Protein AF-A0A4R0NQI3-F1 (afdb_monomer_lite)

Organism: NCBI:txid2530453

Secondary structure (DSSP, 8-state):
-HHHHHHHHHHHHHHHHHHHHHHHHHHHHHHHH-S-HHHHHHHHHHHHHHHHHHTT-HHHHHHHHHHHHHHHHHHHHTT--

Radius of gyration: 13.69 Å; chains: 1; bounding box: 35×19×39 Å

Foldseek 3Di:
DVVLVVCLVVLLVVLVVLLVVLVVVLVVCCVPVNDDPLNVQSVVLNVLSVVCNVVVPPVSSVVSSVSSVVSVVVCVVVPPD

pLDDT: mean 76.95, std 10.67, range [46.91, 89.44]

Sequence (81 aa):
MKAFRLVQHWLIPFALISANAALIHLLYLLYFKGIHLHSLYIFLCLTGLMAGIVLKNKYLLLIGIAVYWIALITILSTGLR

Structure (mmCIF, N/CA/C/O backbone):
data_AF-A0A4R0NQI3-F1
#
_entry.id   AF-A0A4R0NQI3-F1
#
loop_
_atom_site.group_PDB
_atom_site.id
_atom_site.type_symbol
_atom_site.label_atom_id
_atom_site.label_alt_id
_atom_site.label_comp_id
_atom_site.label_asym_id
_atom_site.label_entity_id
_atom_site.label_seq_id
_atom_site.pdbx_PDB_ins_code
_atom_site.Cartn_x
_atom_site.Cartn_y
_atom_site.Cartn_z
_atom_site.occupancy
_atom_site.B_iso_or_equiv
_atom_site.auth_seq_id
_atom_site.auth_comp_id
_atom_site.auth_asym_id
_atom_site.auth_atom_id
_atom_site.pdbx_PDB_model_num
ATOM 1 N N . MET A 1 1 ? -18.205 6.059 23.341 1.00 47.56 1 MET A N 1
ATOM 2 C CA . MET A 1 1 ? -18.320 5.387 22.019 1.00 47.56 1 MET A CA 1
ATOM 3 C C . MET A 1 1 ? -18.514 6.325 20.810 1.00 47.56 1 MET A C 1
ATOM 5 O O . MET A 1 1 ? -18.366 5.855 19.691 1.00 47.56 1 MET A O 1
ATOM 9 N N . LYS A 1 2 ? -18.764 7.640 20.967 1.00 49.03 2 LYS A N 1
ATOM 10 C CA . LYS A 1 2 ? -18.911 8.569 19.818 1.00 49.03 2 LYS A CA 1
ATOM 11 C C . LYS A 1 2 ? -17.587 8.908 19.101 1.00 49.03 2 LYS A C 1
ATOM 13 O O . LYS A 1 2 ? -17.564 8.956 17.877 1.00 49.03 2 LYS A O 1
ATOM 18 N N . ALA A 1 3 ? -16.478 9.045 19.835 1.00 51.25 3 ALA A N 1
ATOM 19 C CA . ALA A 1 3 ? -15.164 9.383 19.265 1.00 51.25 3 ALA A CA 1
ATOM 20 C C . ALA A 1 3 ? -14.617 8.321 18.288 1.00 51.25 3 ALA A C 1
ATOM 22 O O . ALA A 1 3 ? -14.010 8.654 17.277 1.00 51.25 3 ALA A O 1
ATOM 23 N N . PHE A 1 4 ? -14.897 7.038 18.538 1.00 51.22 4 PHE A N 1
ATOM 24 C CA . PHE A 1 4 ? -14.466 5.934 17.670 1.00 51.22 4 PHE A CA 1
ATOM 25 C C . PHE A 1 4 ? -15.129 5.982 16.284 1.00 51.22 4 PHE A C 1
ATOM 27 O O . PHE A 1 4 ? -14.509 5.657 15.274 1.00 51.22 4 PHE A O 1
ATOM 34 N N . ARG A 1 5 ? -16.384 6.443 16.244 1.00 55.72 5 ARG A N 1
ATOM 35 C CA . ARG A 1 5 ? -17.175 6.600 15.020 1.00 55.72 5 ARG A CA 1
ATOM 36 C C . ARG A 1 5 ? -16.677 7.779 14.173 1.00 55.72 5 ARG A C 1
ATOM 38 O O . ARG A 1 5 ? -16.660 7.678 12.951 1.00 55.72 5 ARG A O 1
ATOM 45 N N . LEU A 1 6 ? -16.216 8.853 14.825 1.00 53.59 6 LEU A N 1
ATOM 46 C CA . LEU A 1 6 ? -15.594 10.017 14.177 1.00 53.59 6 LEU A CA 1
ATOM 47 C C . LEU A 1 6 ? -14.244 9.674 13.543 1.00 53.59 6 LEU A C 1
ATOM 49 O O . LEU A 1 6 ? -14.011 10.044 12.397 1.00 53.59 6 LEU A O 1
ATOM 53 N N . VAL A 1 7 ? -13.392 8.915 14.242 1.00 57.34 7 VAL A N 1
ATOM 54 C CA . VAL A 1 7 ? -12.102 8.478 13.683 1.00 57.34 7 VAL A CA 1
ATOM 55 C C . VAL A 1 7 ? -12.325 7.622 12.436 1.00 57.34 7 VAL A C 1
ATOM 57 O O . VAL A 1 7 ? -11.717 7.895 11.412 1.00 57.34 7 VAL A O 1
ATOM 60 N N . GLN A 1 8 ? -13.254 6.659 12.456 1.00 64.19 8 GLN A N 1
ATOM 61 C CA . GLN A 1 8 ? -13.588 5.866 11.263 1.00 64.19 8 GLN A CA 1
ATOM 62 C C . GLN A 1 8 ? -14.110 6.715 10.091 1.00 64.19 8 GLN A C 1
ATOM 64 O O . GLN A 1 8 ? -13.807 6.396 8.946 1.00 64.19 8 GLN A O 1
ATOM 69 N N . HIS A 1 9 ? -14.850 7.797 10.352 1.00 70.69 9 HIS A N 1
ATOM 70 C CA . HIS A 1 9 ? -15.383 8.669 9.297 1.00 70.69 9 HIS A CA 1
ATOM 71 C C . HIS A 1 9 ? -14.303 9.389 8.488 1.00 70.69 9 HIS A C 1
ATOM 73 O O . HIS A 1 9 ? -14.510 9.637 7.308 1.00 70.69 9 HIS A O 1
ATOM 79 N N . TRP A 1 10 ? -13.156 9.688 9.098 1.00 72.06 10 TRP A N 1
ATOM 80 C CA . TRP A 1 10 ? -12.022 10.313 8.414 1.00 72.06 10 TRP A CA 1
ATOM 81 C C . TRP A 1 10 ? -10.995 9.282 7.943 1.00 72.06 10 TRP A C 1
ATOM 83 O O . TRP A 1 10 ? -10.457 9.388 6.845 1.00 72.06 10 TRP A O 1
ATOM 93 N N . LEU A 1 11 ? -10.762 8.237 8.740 1.00 75.56 11 LEU A N 1
ATOM 94 C CA . LEU A 1 11 ? -9.742 7.229 8.465 1.00 75.56 11 LEU A CA 1
ATOM 95 C C . LEU A 1 11 ? -10.104 6.335 7.271 1.00 75.56 11 LEU A C 1
ATOM 97 O O . LEU A 1 11 ? -9.217 5.939 6.524 1.00 75.56 11 LEU A O 1
ATOM 101 N N . ILE A 1 12 ? -11.392 6.027 7.073 1.00 78.31 12 ILE A N 1
ATOM 102 C CA . ILE A 1 12 ? -11.848 5.204 5.942 1.00 78.31 12 ILE A CA 1
ATOM 103 C C . ILE A 1 12 ? -11.619 5.926 4.600 1.00 78.31 12 ILE A C 1
ATOM 105 O O . ILE A 1 12 ? -10.987 5.320 3.737 1.00 78.31 12 ILE A O 1
ATOM 109 N N . PRO A 1 13 ? -12.031 7.199 4.406 1.00 81.69 13 PRO A N 1
ATOM 110 C CA . PRO A 1 13 ? -11.687 7.958 3.202 1.00 81.69 13 PRO A CA 1
ATOM 111 C C . PRO A 1 13 ? -10.182 8.011 2.934 1.00 81.69 13 PRO A C 1
ATOM 113 O O . PRO A 1 1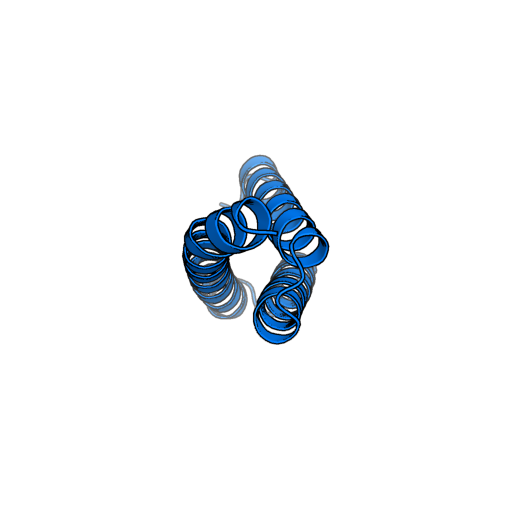3 ? -9.749 7.756 1.814 1.00 81.69 13 PRO A O 1
ATOM 116 N N . PHE A 1 14 ? -9.371 8.275 3.964 1.00 80.06 14 PHE A N 1
ATOM 117 C CA . PHE A 1 14 ? -7.912 8.306 3.828 1.00 80.06 14 P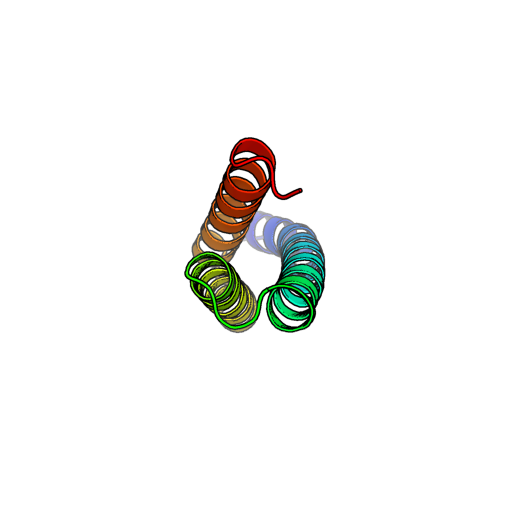HE A CA 1
ATOM 118 C C . PHE A 1 14 ? -7.326 6.950 3.421 1.00 80.06 14 PHE A C 1
ATOM 120 O O . PHE A 1 14 ? -6.435 6.888 2.570 1.00 80.06 14 PHE A O 1
ATOM 127 N N . ALA A 1 15 ? -7.834 5.860 3.992 1.00 79.81 15 ALA A N 1
ATOM 128 C CA . ALA A 1 15 ? -7.425 4.513 3.625 1.00 79.81 15 ALA A CA 1
ATOM 129 C C . ALA A 1 15 ? -7.848 4.149 2.196 1.00 79.81 15 ALA A C 1
ATOM 131 O O . ALA A 1 15 ? -7.075 3.511 1.491 1.00 79.81 15 ALA A O 1
ATOM 132 N N . LEU A 1 16 ? -9.023 4.598 1.745 1.00 83.12 16 LEU A N 1
ATOM 133 C CA . LEU A 1 16 ? -9.481 4.435 0.363 1.00 83.12 16 LEU A CA 1
ATOM 134 C C . LEU A 1 16 ? -8.599 5.203 -0.627 1.00 83.12 16 LEU A C 1
ATOM 136 O O . LEU A 1 16 ? -8.202 4.643 -1.644 1.00 83.12 16 LEU A O 1
ATOM 140 N N . ILE A 1 17 ? -8.244 6.453 -0.318 1.00 86.25 17 ILE A N 1
ATOM 141 C CA . ILE A 1 17 ? -7.318 7.247 -1.141 1.00 86.25 17 ILE A CA 1
ATOM 142 C C . ILE A 1 17 ? -5.953 6.556 -1.212 1.00 86.25 17 ILE A C 1
ATOM 144 O O . ILE A 1 17 ? -5.402 6.383 -2.298 1.00 86.25 17 ILE A O 1
ATOM 148 N N . SER A 1 18 ? -5.434 6.108 -0.066 1.00 83.69 18 SER A N 1
ATOM 149 C CA . SER A 1 18 ? -4.150 5.399 0.009 1.00 83.69 18 SER A CA 1
ATOM 150 C C . SER A 1 18 ? -4.187 4.083 -0.771 1.00 83.69 18 SER A C 1
ATOM 152 O O . SER A 1 18 ? -3.245 3.777 -1.494 1.00 83.69 18 SER A O 1
ATOM 154 N N . ALA A 1 19 ? -5.287 3.331 -0.688 1.00 84.62 19 ALA A N 1
ATOM 155 C CA . ALA A 1 19 ? -5.466 2.092 -1.433 1.00 84.62 19 ALA A CA 1
ATOM 156 C C . ALA A 1 19 ? -5.573 2.329 -2.946 1.00 84.62 19 ALA A C 1
ATOM 158 O O . ALA A 1 19 ? -4.961 1.591 -3.711 1.00 84.62 19 ALA A O 1
ATOM 159 N N . ASN A 1 20 ? -6.278 3.373 -3.390 1.00 89.44 20 ASN A N 1
ATOM 160 C CA . ASN A 1 20 ? -6.321 3.745 -4.807 1.00 89.44 20 ASN A CA 1
ATOM 161 C C . ASN A 1 20 ? -4.937 4.141 -5.330 1.00 89.44 20 ASN A C 1
ATOM 163 O O . ASN A 1 20 ? -4.529 3.682 -6.395 1.00 89.44 20 ASN A O 1
ATOM 167 N N . ALA A 1 21 ? -4.190 4.948 -4.573 1.00 85.31 21 ALA A N 1
ATOM 168 C CA . ALA A 1 21 ? -2.824 5.313 -4.937 1.00 85.31 21 ALA A CA 1
ATOM 169 C C . ALA A 1 21 ? -1.918 4.074 -5.019 1.00 85.31 21 ALA A C 1
ATOM 171 O O . ALA A 1 21 ? -1.196 3.905 -5.999 1.00 85.31 21 ALA A O 1
ATOM 172 N N . ALA A 1 22 ? -2.015 3.175 -4.036 1.00 85.44 22 ALA A N 1
ATOM 173 C CA . ALA A 1 22 ? -1.284 1.915 -4.014 1.00 85.44 22 ALA A CA 1
ATOM 174 C C . ALA A 1 22 ? -1.646 1.010 -5.203 1.00 85.44 22 ALA A C 1
ATOM 176 O O . ALA A 1 22 ? -0.759 0.385 -5.780 1.00 85.44 22 ALA A O 1
ATOM 177 N N . LEU A 1 23 ? -2.916 0.981 -5.621 1.00 86.69 23 LEU A N 1
ATOM 178 C CA . LEU A 1 23 ? -3.371 0.205 -6.776 1.00 86.69 23 LEU A CA 1
ATOM 179 C C . LEU A 1 23 ? -2.768 0.738 -8.078 1.00 86.69 23 LEU A C 1
ATOM 181 O O . LEU A 1 23 ? -2.246 -0.037 -8.875 1.00 86.69 23 LEU A O 1
ATOM 185 N N . ILE A 1 24 ? -2.800 2.058 -8.276 1.00 88.38 24 ILE A N 1
ATOM 186 C CA . ILE A 1 24 ? -2.191 2.707 -9.444 1.00 88.38 24 ILE A CA 1
ATOM 187 C C . ILE A 1 24 ? -0.686 2.425 -9.472 1.00 88.38 24 ILE A C 1
ATOM 189 O O . ILE A 1 24 ? -0.146 2.059 -10.514 1.00 88.38 24 ILE A O 1
ATOM 193 N N . HIS A 1 25 ? -0.016 2.526 -8.322 1.00 84.94 25 HIS A N 1
ATOM 194 C CA . HIS A 1 25 ? 1.408 2.219 -8.203 1.00 84.94 25 HIS A CA 1
ATOM 195 C C . HIS A 1 25 ? 1.721 0.760 -8.539 1.00 84.94 25 HIS A C 1
ATOM 197 O O . HIS A 1 25 ? 2.695 0.481 -9.236 1.00 84.94 25 HIS A O 1
ATOM 203 N N . LEU A 1 26 ? 0.889 -0.168 -8.061 1.00 85.94 26 LEU A N 1
ATOM 204 C CA . LEU A 1 26 ? 1.021 -1.588 -8.348 1.00 85.94 26 LEU A CA 1
ATOM 205 C C . LEU A 1 26 ? 0.889 -1.853 -9.852 1.00 85.94 26 LEU A C 1
ATOM 207 O O . LEU A 1 26 ? 1.746 -2.523 -10.421 1.00 85.94 26 LEU A O 1
ATOM 211 N N . LEU A 1 27 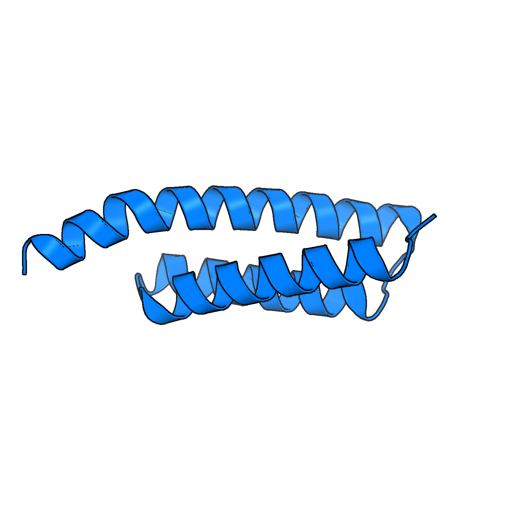? -0.134 -1.284 -10.498 1.00 87.19 27 LEU A N 1
ATOM 212 C CA . LEU A 1 27 ? -0.347 -1.400 -11.943 1.00 87.19 27 LEU A CA 1
ATOM 213 C C . LEU A 1 27 ? 0.818 -0.806 -12.741 1.00 87.19 27 LEU A C 1
ATOM 215 O O . LEU A 1 27 ? 1.271 -1.425 -13.699 1.00 87.19 27 LEU A O 1
ATOM 219 N N . TYR A 1 28 ? 1.341 0.348 -12.322 1.00 85.81 28 TYR A N 1
ATOM 220 C CA . TYR A 1 28 ? 2.509 0.967 -12.947 1.00 85.81 28 TYR A CA 1
ATOM 221 C C . TYR A 1 28 ? 3.749 0.066 -12.855 1.00 85.81 28 TYR A C 1
ATOM 223 O O . TYR A 1 28 ? 4.408 -0.188 -13.862 1.00 85.81 28 TYR A O 1
ATOM 231 N N . LEU A 1 29 ? 4.047 -0.463 -11.664 1.00 83.25 29 LEU A N 1
ATOM 232 C CA . LEU A 1 29 ? 5.174 -1.376 -11.452 1.00 83.25 29 LEU A CA 1
ATOM 233 C C . LEU A 1 29 ? 5.029 -2.661 -12.270 1.00 83.25 29 LEU A C 1
ATOM 235 O O . LEU A 1 29 ? 5.992 -3.069 -12.912 1.00 83.25 29 LEU A O 1
ATOM 239 N N . LEU A 1 30 ? 3.835 -3.258 -12.298 1.00 84.81 30 LEU A N 1
ATOM 240 C CA . LEU A 1 30 ? 3.557 -4.452 -13.097 1.00 84.81 30 LEU A CA 1
ATOM 241 C C . LEU A 1 30 ? 3.708 -4.196 -14.598 1.00 84.81 30 LEU A C 1
ATOM 243 O O . LEU A 1 30 ? 4.275 -5.035 -15.292 1.00 84.81 30 LEU A O 1
ATOM 247 N N . TYR A 1 31 ? 3.234 -3.051 -15.092 1.00 84.00 31 TYR A N 1
ATOM 248 C CA . TYR A 1 31 ? 3.291 -2.721 -16.514 1.00 84.00 31 TYR A CA 1
ATOM 249 C C . TYR A 1 31 ? 4.718 -2.415 -16.989 1.00 84.00 31 TYR A C 1
ATOM 251 O O . TYR A 1 31 ? 5.131 -2.902 -18.037 1.00 84.00 31 TYR A O 1
ATOM 259 N N . PHE A 1 32 ? 5.487 -1.631 -16.224 1.00 82.00 32 PHE A N 1
ATOM 260 C CA . PHE A 1 32 ? 6.814 -1.168 -16.652 1.00 82.00 32 PHE A CA 1
ATOM 261 C C . PHE A 1 32 ? 7.980 -2.040 -16.181 1.00 82.00 32 PHE A C 1
ATOM 263 O O . PHE A 1 32 ? 8.991 -2.120 -16.873 1.00 82.00 32 PHE A O 1
ATOM 270 N N . LYS A 1 33 ? 7.884 -2.663 -15.001 1.00 75.44 33 LYS A N 1
ATOM 271 C CA . LYS A 1 33 ? 8.985 -3.431 -14.387 1.00 75.44 33 LYS A CA 1
ATOM 272 C C . LYS A 1 33 ? 8.650 -4.908 -14.159 1.00 75.44 33 LYS A C 1
ATOM 274 O O . LYS A 1 33 ? 9.515 -5.656 -13.708 1.00 75.44 33 LYS A O 1
ATOM 279 N N . GLY A 1 34 ? 7.434 -5.344 -14.493 1.00 76.44 34 GLY A N 1
ATOM 280 C CA . GLY A 1 34 ? 6.984 -6.712 -14.260 1.00 76.44 34 GLY A CA 1
ATOM 281 C C . GLY A 1 34 ? 6.844 -7.044 -12.771 1.00 76.44 34 GLY A C 1
ATOM 282 O O . GLY A 1 34 ? 6.697 -6.167 -11.916 1.00 76.44 34 GLY A O 1
ATOM 283 N N . ILE A 1 35 ? 6.867 -8.338 -12.446 1.00 79.00 35 ILE A N 1
ATOM 284 C CA . ILE A 1 35 ? 6.727 -8.811 -11.064 1.00 79.00 35 ILE A CA 1
ATOM 285 C C . ILE A 1 35 ? 8.066 -8.643 -10.341 1.00 79.00 35 ILE A C 1
ATOM 287 O O . ILE A 1 35 ? 9.013 -9.390 -10.570 1.00 79.00 35 ILE A O 1
ATOM 291 N N . HIS A 1 36 ? 8.124 -7.669 -9.436 1.00 76.12 36 HIS A N 1
ATOM 292 C CA . HIS A 1 36 ? 9.290 -7.374 -8.601 1.00 76.12 36 HIS A CA 1
ATOM 293 C C . HIS A 1 36 ? 8.932 -7.453 -7.112 1.00 76.12 36 HIS A C 1
ATOM 295 O O . HIS A 1 36 ? 7.774 -7.273 -6.734 1.00 76.12 36 HIS A O 1
ATOM 301 N N . LEU A 1 37 ? 9.920 -7.625 -6.230 1.00 79.00 37 LEU A N 1
ATOM 302 C CA . LEU A 1 37 ? 9.704 -7.639 -4.771 1.00 79.00 37 LEU A CA 1
ATOM 303 C C . LEU A 1 37 ? 8.878 -6.434 -4.274 1.00 79.00 37 LEU A C 1
ATOM 305 O O . LEU A 1 37 ? 7.986 -6.595 -3.448 1.00 79.00 37 LEU A O 1
ATOM 309 N N . HIS A 1 38 ? 9.090 -5.241 -4.838 1.00 75.69 38 HIS A N 1
ATOM 310 C CA . HIS A 1 38 ? 8.293 -4.048 -4.519 1.00 75.69 38 HIS A CA 1
ATOM 311 C C . HIS A 1 38 ? 6.813 -4.171 -4.903 1.00 75.69 38 HIS A C 1
ATOM 313 O O . HIS A 1 38 ? 5.956 -3.751 -4.130 1.00 75.69 38 HIS A O 1
ATOM 319 N N . SER A 1 39 ? 6.491 -4.802 -6.034 1.00 79.38 39 SER A N 1
ATOM 320 C CA . SER A 1 39 ? 5.094 -5.060 -6.412 1.00 79.38 39 SER A CA 1
ATOM 321 C C . SER A 1 39 ? 4.392 -5.988 -5.410 1.00 79.38 39 SER A C 1
ATOM 323 O O . SER A 1 39 ? 3.245 -5.738 -5.044 1.00 79.38 39 SER A O 1
ATOM 325 N N . LEU A 1 40 ? 5.103 -6.980 -4.859 1.00 80.75 40 LEU A N 1
ATOM 326 C CA . LEU A 1 40 ? 4.564 -7.857 -3.814 1.00 80.75 40 LEU A CA 1
ATOM 327 C C . LEU A 1 40 ? 4.303 -7.105 -2.503 1.00 80.75 40 LEU A C 1
ATOM 329 O O . LEU A 1 40 ? 3.259 -7.308 -1.884 1.00 80.75 40 LEU A O 1
ATOM 333 N N . TYR A 1 41 ? 5.202 -6.201 -2.095 1.00 81.38 41 TYR A N 1
ATOM 334 C CA . TYR A 1 41 ? 4.999 -5.376 -0.898 1.00 81.38 41 TYR A CA 1
ATOM 335 C C . TYR A 1 41 ? 3.792 -4.444 -1.028 1.00 81.38 41 TYR A C 1
ATOM 337 O O . TYR A 1 41 ? 2.989 -4.347 -0.099 1.00 81.38 41 TYR A O 1
ATOM 345 N N . ILE A 1 42 ? 3.630 -3.791 -2.183 1.00 83.50 42 ILE A N 1
ATOM 346 C CA . ILE A 1 42 ? 2.477 -2.919 -2.435 1.00 83.50 42 ILE A CA 1
ATOM 347 C C . ILE A 1 42 ? 1.185 -3.739 -2.460 1.00 83.50 42 ILE A C 1
ATOM 349 O O . ILE A 1 42 ? 0.191 -3.318 -1.874 1.00 83.50 42 ILE A O 1
ATOM 353 N N . PHE A 1 43 ? 1.199 -4.932 -3.058 1.00 83.81 43 PHE A N 1
ATOM 354 C CA . PHE A 1 43 ? 0.049 -5.835 -3.053 1.00 83.81 43 PHE A CA 1
ATOM 355 C C . PHE A 1 43 ? -0.348 -6.269 -1.630 1.00 83.81 43 PHE A C 1
ATOM 357 O O . PHE A 1 43 ? -1.513 -6.155 -1.246 1.00 83.81 43 PHE A O 1
ATOM 364 N N . LEU A 1 44 ? 0.618 -6.689 -0.806 1.00 84.38 44 LEU A N 1
ATOM 365 C CA . LEU A 1 44 ? 0.394 -7.016 0.609 1.00 84.38 44 LEU A CA 1
ATOM 366 C C . LEU A 1 44 ? -0.186 -5.826 1.383 1.00 84.38 44 LEU A C 1
ATOM 368 O O . LEU A 1 44 ? -1.144 -5.980 2.139 1.00 84.38 44 LEU A O 1
ATOM 372 N N . CYS A 1 45 ? 0.332 -4.624 1.143 1.00 86.00 45 CYS A N 1
ATOM 373 C CA . CYS A 1 45 ? -0.191 -3.403 1.742 1.00 86.00 45 CYS A CA 1
ATOM 374 C C . CYS A 1 45 ? -1.648 -3.126 1.325 1.00 86.00 45 CYS A C 1
ATOM 376 O O . CYS A 1 45 ? -2.489 -2.805 2.168 1.00 86.00 45 CYS A O 1
ATOM 378 N N . LEU A 1 46 ? -1.971 -3.329 0.046 1.00 86.50 46 LEU A N 1
ATOM 379 C CA . LEU A 1 46 ? -3.309 -3.129 -0.507 1.00 86.50 46 LEU A CA 1
ATOM 380 C C . LEU A 1 46 ? -4.336 -4.084 0.110 1.00 86.50 46 LEU A C 1
ATOM 382 O O . LEU A 1 46 ? -5.418 -3.662 0.520 1.00 86.50 46 LEU A O 1
ATOM 386 N N . THR A 1 47 ? -3.977 -5.364 0.227 1.00 84.62 47 THR A N 1
ATOM 387 C CA . THR A 1 47 ? -4.832 -6.372 0.872 1.00 84.62 47 THR A CA 1
ATOM 388 C C . THR A 1 47 ? -5.038 -6.068 2.358 1.00 84.62 47 THR A C 1
ATOM 390 O O . THR A 1 47 ? -6.160 -6.177 2.848 1.00 84.62 47 THR A O 1
ATOM 393 N N . GLY A 1 48 ? -4.002 -5.591 3.059 1.00 83.62 48 GLY A N 1
ATOM 394 C CA . GLY A 1 48 ? -4.092 -5.154 4.454 1.00 83.62 48 GLY A CA 1
ATOM 395 C C . GLY A 1 48 ? -4.998 -3.934 4.652 1.00 83.62 48 GLY A C 1
ATOM 396 O O . GLY A 1 48 ? -5.822 -3.921 5.568 1.00 83.62 48 GLY A O 1
ATOM 397 N N . LEU A 1 49 ? -4.908 -2.937 3.765 1.00 81.12 49 LEU A N 1
ATOM 398 C CA . LEU A 1 49 ? -5.800 -1.773 3.759 1.00 81.12 49 LEU A CA 1
ATOM 399 C C . LEU A 1 49 ? -7.254 -2.189 3.511 1.00 81.12 49 LEU A C 1
ATOM 401 O O . LEU A 1 49 ? -8.139 -1.780 4.260 1.00 81.12 49 LEU A O 1
ATOM 405 N N . MET A 1 50 ? -7.504 -3.053 2.523 1.00 83.44 50 MET A N 1
ATOM 406 C CA . MET A 1 50 ? -8.850 -3.557 2.228 1.00 83.44 50 MET A CA 1
ATOM 407 C C . MET A 1 50 ? -9.425 -4.386 3.378 1.00 83.44 50 MET A C 1
ATOM 409 O O . MET A 1 50 ? -10.562 -4.156 3.789 1.00 83.44 50 MET A O 1
ATOM 413 N N . ALA A 1 51 ? -8.631 -5.281 3.968 1.00 82.88 51 ALA A N 1
ATOM 414 C CA . ALA A 1 51 ? -9.029 -6.032 5.155 1.00 82.88 51 ALA A CA 1
ATOM 415 C C . ALA A 1 51 ? -9.339 -5.097 6.337 1.00 82.88 51 ALA A C 1
ATOM 417 O O . ALA A 1 51 ? -10.336 -5.285 7.034 1.00 82.88 51 ALA A O 1
ATOM 418 N N . GLY A 1 52 ? -8.541 -4.042 6.531 1.00 80.19 52 GLY A N 1
ATOM 419 C CA . GLY A 1 52 ? -8.784 -3.013 7.541 1.00 80.19 52 GLY A CA 1
ATOM 420 C C . GLY A 1 52 ? -10.089 -2.244 7.328 1.00 80.19 52 GLY A C 1
ATOM 421 O O . GLY A 1 52 ? -10.794 -1.969 8.303 1.00 80.19 52 GLY A O 1
ATOM 422 N N . ILE A 1 53 ? -10.441 -1.941 6.072 1.00 81.69 53 ILE A N 1
ATOM 423 C CA . ILE A 1 53 ? -11.705 -1.280 5.707 1.00 81.69 53 ILE A CA 1
ATOM 424 C C . ILE A 1 53 ? -12.886 -2.212 5.996 1.00 81.69 53 ILE A C 1
ATOM 426 O O . ILE A 1 53 ? -13.821 -1.811 6.692 1.00 81.69 53 ILE A O 1
ATOM 430 N N . VAL A 1 54 ? -12.831 -3.462 5.520 1.00 83.25 54 VAL A N 1
ATOM 431 C CA . VAL A 1 54 ? -13.908 -4.455 5.686 1.00 83.25 54 VAL A CA 1
ATOM 432 C C . VAL A 1 54 ? -14.155 -4.765 7.162 1.00 83.25 54 VAL A C 1
ATOM 434 O O . VAL A 1 54 ? -15.293 -4.716 7.626 1.00 83.25 54 VAL A O 1
ATOM 437 N N . LEU A 1 55 ? -13.088 -5.008 7.928 1.00 83.38 55 LEU A N 1
ATOM 438 C CA . LEU A 1 55 ? -13.168 -5.289 9.365 1.00 83.38 55 LEU A CA 1
ATOM 439 C C . LEU A 1 55 ? -13.400 -4.027 10.208 1.00 83.38 55 LEU A C 1
ATOM 441 O O . LEU A 1 55 ? -13.529 -4.116 11.430 1.00 83.38 55 LEU A O 1
ATOM 445 N N . LYS A 1 56 ? -13.430 -2.844 9.578 1.00 77.44 56 LYS A N 1
ATOM 446 C CA . LYS A 1 56 ? -13.551 -1.527 10.223 1.00 77.44 56 LYS A CA 1
ATOM 447 C C . LYS A 1 56 ? -12.552 -1.340 11.373 1.00 77.44 56 LYS A C 1
ATOM 449 O O . LYS A 1 56 ? -12.822 -0.627 12.344 1.00 77.44 56 LYS A O 1
ATOM 454 N N . ASN A 1 57 ? -11.389 -1.981 11.283 1.00 79.81 57 ASN A N 1
ATOM 455 C CA . ASN A 1 57 ? -10.411 -2.011 12.359 1.00 79.81 57 ASN A CA 1
ATOM 456 C C . ASN A 1 57 ? -9.403 -0.870 12.184 1.00 79.81 57 ASN A C 1
ATOM 458 O O . ASN A 1 57 ? -8.563 -0.888 11.285 1.00 79.81 57 ASN A O 1
ATOM 462 N N . LYS A 1 58 ? -9.464 0.114 13.090 1.00 76.00 58 LYS A N 1
ATOM 463 C CA . LYS A 1 58 ? -8.599 1.304 13.066 1.00 76.00 58 LYS A CA 1
ATOM 464 C C . LYS A 1 58 ? -7.102 0.976 13.066 1.00 76.00 58 LYS A C 1
ATOM 466 O O . LYS A 1 58 ? -6.331 1.711 12.463 1.00 76.00 58 LYS A O 1
ATOM 471 N N . TYR A 1 59 ? -6.691 -0.104 13.736 1.00 79.94 59 TYR A N 1
ATOM 472 C CA . TYR A 1 59 ? -5.278 -0.464 13.856 1.00 79.94 59 TYR A CA 1
ATOM 473 C C . TYR A 1 59 ? -4.750 -1.023 12.537 1.00 79.94 59 TYR A C 1
ATOM 475 O O . TYR A 1 59 ? -3.693 -0.605 12.082 1.00 79.94 59 TYR A O 1
ATOM 483 N N . LEU A 1 60 ? -5.529 -1.886 11.878 1.00 76.50 60 LEU A N 1
ATOM 484 C CA . LEU A 1 60 ? -5.217 -2.396 10.540 1.00 76.50 60 LEU A CA 1
ATOM 485 C C . LEU A 1 60 ? -5.147 -1.271 9.502 1.00 76.50 60 LEU A C 1
ATOM 487 O O . LEU A 1 60 ? -4.240 -1.264 8.678 1.00 76.50 60 LEU A O 1
ATOM 491 N N . LEU A 1 61 ? -6.056 -0.295 9.578 1.00 77.81 61 LEU A N 1
ATOM 492 C CA . LEU A 1 61 ? -6.038 0.875 8.697 1.00 77.81 61 LEU A CA 1
ATOM 493 C C . LEU A 1 61 ? -4.779 1.729 8.905 1.00 77.81 61 LEU A C 1
ATOM 495 O O . LEU A 1 61 ? -4.109 2.069 7.936 1.00 77.81 61 LEU A O 1
ATOM 499 N N . LEU A 1 62 ? -4.427 2.038 10.157 1.00 79.81 62 LEU A N 1
ATOM 500 C CA . LEU A 1 62 ? -3.223 2.813 10.476 1.00 79.81 62 LEU A CA 1
ATOM 501 C C . LEU A 1 62 ? -1.941 2.090 10.058 1.00 79.81 62 LEU A C 1
ATOM 503 O O . LEU A 1 62 ? -1.067 2.711 9.459 1.00 79.81 62 LEU A O 1
ATOM 507 N N . ILE A 1 63 ? -1.842 0.787 10.336 1.00 82.00 63 ILE A N 1
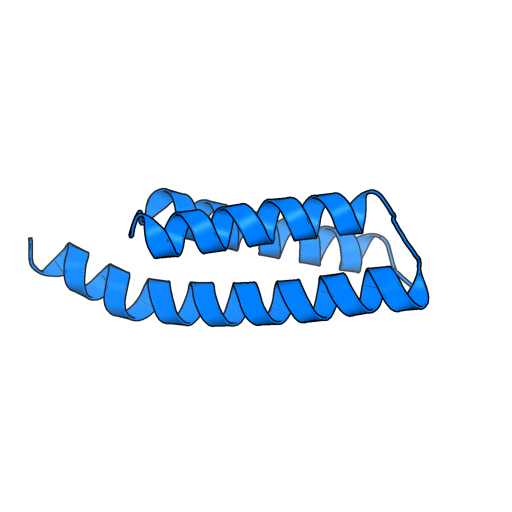ATOM 508 C CA . ILE A 1 63 ? -0.694 -0.032 9.934 1.00 82.00 63 ILE A CA 1
ATOM 509 C C . ILE A 1 63 ? -0.598 -0.083 8.409 1.00 82.00 63 ILE A C 1
ATOM 511 O O . ILE A 1 63 ? 0.476 0.149 7.868 1.00 82.00 63 ILE A O 1
ATOM 515 N N . GLY A 1 64 ? -1.711 -0.319 7.708 1.00 77.94 64 GLY A N 1
ATOM 516 C CA . GLY A 1 64 ? -1.740 -0.340 6.246 1.00 77.94 64 GLY A CA 1
ATOM 517 C C . GLY A 1 64 ? -1.271 0.982 5.636 1.00 77.94 64 GLY A C 1
ATOM 518 O O . GLY A 1 64 ? -0.421 0.977 4.750 1.00 77.94 64 GLY A O 1
ATOM 519 N N . ILE A 1 65 ? -1.747 2.117 6.159 1.00 81.06 65 ILE A N 1
ATOM 520 C CA . ILE A 1 65 ? -1.317 3.449 5.708 1.00 81.06 65 ILE A CA 1
ATOM 521 C C . ILE A 1 65 ? 0.176 3.656 5.994 1.00 81.06 65 ILE A C 1
ATOM 523 O O . ILE A 1 65 ? 0.915 4.069 5.104 1.00 81.06 65 ILE A O 1
ATOM 527 N N . ALA A 1 66 ? 0.644 3.348 7.205 1.00 83.38 66 ALA A N 1
ATOM 528 C CA . ALA A 1 66 ? 2.048 3.517 7.575 1.00 83.38 66 ALA A CA 1
ATOM 529 C C . ALA A 1 66 ? 2.981 2.666 6.699 1.00 83.38 66 ALA A C 1
ATOM 531 O O . ALA A 1 66 ? 3.985 3.166 6.195 1.00 83.38 66 ALA A O 1
ATOM 532 N N . VAL A 1 67 ? 2.620 1.402 6.457 1.00 84.75 67 VAL A N 1
ATOM 533 C CA . VAL A 1 67 ? 3.368 0.497 5.574 1.00 84.75 67 VAL A CA 1
ATOM 534 C C . VAL A 1 67 ? 3.387 1.027 4.141 1.00 84.75 67 VAL A C 1
ATOM 536 O O . VAL A 1 67 ? 4.440 0.986 3.508 1.00 84.75 67 VAL A O 1
ATOM 539 N N . TYR A 1 68 ? 2.277 1.586 3.643 1.00 80.50 68 TYR A N 1
ATOM 540 C CA . TYR A 1 68 ? 2.244 2.199 2.314 1.00 80.50 68 TYR A CA 1
ATOM 541 C C . TYR A 1 68 ? 3.218 3.375 2.201 1.00 80.50 68 TYR A C 1
ATOM 543 O O . TYR A 1 68 ? 3.992 3.450 1.251 1.00 80.50 68 TYR A O 1
ATOM 551 N N . TRP A 1 69 ? 3.226 4.273 3.188 1.00 80.31 69 TRP A N 1
ATOM 552 C CA . TRP A 1 69 ? 4.140 5.414 3.206 1.00 80.31 69 TRP A CA 1
ATOM 553 C C . TRP A 1 69 ? 5.608 4.985 3.265 1.00 80.31 69 TRP A C 1
ATOM 555 O O . TRP A 1 69 ? 6.437 5.551 2.557 1.00 80.31 69 TRP A O 1
ATOM 565 N N . ILE A 1 70 ? 5.934 3.951 4.044 1.00 83.12 70 ILE A N 1
ATOM 566 C CA . ILE A 1 70 ? 7.292 3.387 4.096 1.00 83.12 70 ILE A CA 1
ATOM 567 C C . ILE A 1 70 ? 7.676 2.764 2.748 1.00 83.12 70 ILE A C 1
ATOM 569 O O . ILE A 1 70 ? 8.790 2.983 2.266 1.00 83.12 70 ILE A O 1
ATOM 573 N N . ALA A 1 71 ? 6.762 2.026 2.112 1.00 77.69 71 ALA A N 1
ATOM 574 C CA . ALA A 1 71 ? 6.970 1.474 0.774 1.00 77.69 71 ALA A CA 1
ATOM 575 C C . ALA A 1 71 ? 7.215 2.591 -0.256 1.00 77.69 71 ALA A C 1
ATOM 577 O O . ALA A 1 71 ? 8.097 2.488 -1.101 1.00 77.69 71 ALA A O 1
ATOM 578 N N . LEU A 1 72 ? 6.489 3.703 -0.145 1.00 79.38 72 LEU A N 1
ATOM 579 C CA . LEU A 1 72 ? 6.630 4.841 -1.047 1.00 79.38 72 LEU A CA 1
ATOM 580 C C . LEU A 1 72 ? 7.967 5.568 -0.849 1.00 79.38 72 LEU A C 1
ATOM 582 O O . L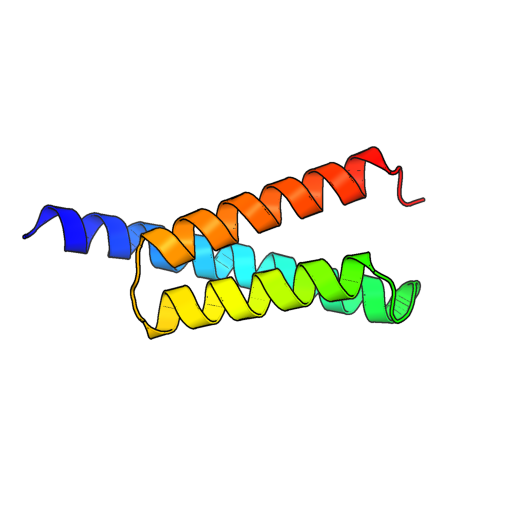EU A 1 72 ? 8.642 5.881 -1.825 1.00 79.38 72 LEU A O 1
ATOM 586 N N . ILE A 1 73 ? 8.392 5.769 0.403 1.00 80.94 73 ILE A N 1
ATOM 587 C CA . ILE A 1 73 ? 9.707 6.341 0.729 1.00 80.94 73 ILE A CA 1
ATOM 588 C C . ILE A 1 73 ? 10.833 5.440 0.220 1.00 80.94 73 ILE A C 1
ATOM 590 O O . ILE A 1 73 ? 11.801 5.949 -0.334 1.00 80.94 73 ILE A O 1
ATOM 594 N N . THR A 1 74 ? 10.718 4.119 0.379 1.00 74.94 74 THR A N 1
ATOM 595 C CA . THR A 1 74 ? 11.745 3.171 -0.086 1.00 74.94 74 THR A CA 1
ATOM 596 C C . THR A 1 74 ? 11.833 3.109 -1.608 1.00 74.94 74 THR A C 1
ATOM 598 O O . THR A 1 74 ? 12.934 3.085 -2.149 1.00 74.94 74 THR A O 1
ATOM 601 N N . ILE A 1 75 ? 10.705 3.167 -2.316 1.00 72.50 75 ILE A N 1
ATOM 602 C CA . ILE A 1 75 ? 10.663 3.266 -3.786 1.00 72.50 75 ILE A CA 1
ATOM 603 C C . ILE A 1 75 ? 11.275 4.589 -4.270 1.00 72.50 75 ILE A C 1
ATOM 605 O O . ILE A 1 75 ? 12.013 4.611 -5.254 1.00 72.50 75 ILE A O 1
ATOM 609 N N . LEU A 1 76 ? 11.000 5.691 -3.567 1.00 72.81 76 LEU A N 1
ATOM 61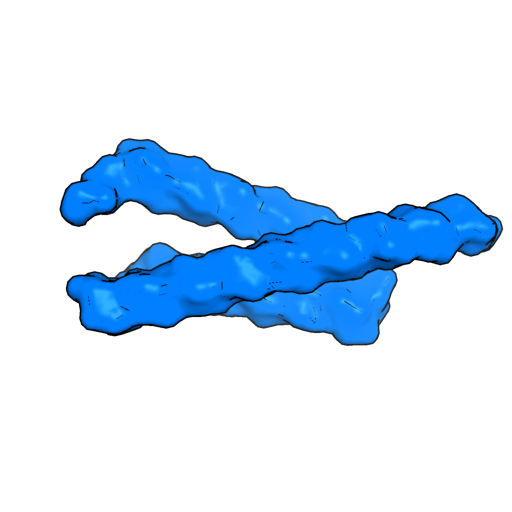0 C CA . LEU A 1 76 ? 11.554 7.003 -3.892 1.00 72.81 76 LEU A CA 1
ATOM 611 C C . LEU A 1 76 ? 13.066 7.070 -3.620 1.00 72.81 76 LEU A C 1
ATOM 613 O O . LEU A 1 76 ? 13.816 7.602 -4.435 1.00 72.81 76 LEU A O 1
ATOM 617 N N . SER A 1 77 ? 13.522 6.517 -2.494 1.00 67.88 77 SER A N 1
ATOM 618 C CA . SER A 1 77 ? 14.927 6.551 -2.071 1.00 67.88 77 SER A CA 1
ATOM 619 C C . SER A 1 77 ? 15.818 5.594 -2.855 1.00 67.88 77 SER A C 1
ATOM 621 O O . SER A 1 77 ? 16.989 5.893 -3.071 1.00 67.88 77 SER A O 1
ATOM 623 N N . THR A 1 78 ? 15.268 4.477 -3.337 1.00 63.81 78 THR A N 1
ATOM 624 C CA . THR A 1 78 ? 15.976 3.568 -4.251 1.00 63.81 78 THR A CA 1
ATOM 625 C C . THR A 1 78 ? 16.138 4.148 -5.655 1.00 63.81 78 THR A C 1
ATOM 627 O O . THR A 1 78 ? 16.774 3.514 -6.492 1.00 63.81 78 THR A O 1
ATOM 630 N N . GLY A 1 79 ? 15.641 5.367 -5.909 1.00 54.34 79 GLY A N 1
ATOM 631 C CA . GLY A 1 79 ? 15.911 6.092 -7.141 1.00 54.34 79 GLY A CA 1
ATOM 632 C C . GLY A 1 79 ? 15.460 5.294 -8.353 1.00 54.34 79 GLY A C 1
ATOM 633 O O . GLY A 1 79 ? 16.265 5.045 -9.247 1.00 54.34 79 GLY A O 1
ATOM 634 N N . LEU A 1 80 ? 14.189 4.874 -8.372 1.00 50.50 80 LEU A N 1
ATOM 635 C CA . LEU A 1 80 ? 13.551 4.303 -9.557 1.00 50.50 80 LEU A CA 1
ATOM 636 C C . LEU A 1 80 ? 13.521 5.350 -10.699 1.00 50.50 80 LEU A C 1
ATOM 638 O O . LEU A 1 80 ? 12.500 5.981 -10.962 1.00 50.50 80 LEU A O 1
ATOM 642 N N . ARG A 1 81 ? 14.669 5.540 -11.358 1.00 46.91 81 ARG A N 1
ATOM 643 C CA . ARG A 1 81 ? 14.747 5.801 -12.796 1.00 46.91 81 ARG A CA 1
ATOM 644 C C . ARG A 1 81 ? 14.453 4.507 -13.567 1.00 46.91 81 ARG A C 1
ATOM 646 O O . ARG A 1 81 ? 14.443 3.397 -12.961 1.00 46.91 81 ARG A O 1
#